Protein AF-A0AAW4YDG1-F1 (afdb_monomer)

Sequence (124 aa):
NIKTRDALYLFENNELTNIIGSYKKGVKDVKGRAAINDDNFTQFQIAQPFELAEGQTYNEHIKNEVAQMKEFYVGDYPKHIPMMPDKVFMEDIREAYDLEKIIHEEHKLPLGLDFEDVELVSLD

Mean predicted aligned error: 8.27 Å

Structure (mmCIF, N/CA/C/O backbone):
data_AF-A0AAW4YDG1-F1
#
_entry.id   AF-A0AAW4YDG1-F1
#
loop_
_ato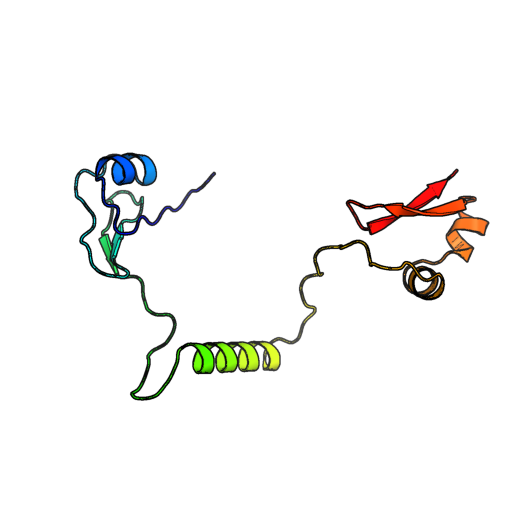m_site.group_PDB
_atom_site.id
_atom_site.type_symbol
_atom_site.label_atom_id
_atom_site.label_alt_id
_atom_site.label_comp_id
_atom_site.label_asym_id
_atom_site.label_entity_id
_atom_site.label_seq_id
_atom_site.pdbx_PDB_ins_code
_atom_site.Cartn_x
_atom_site.Cartn_y
_atom_site.Cartn_z
_atom_site.occupancy
_atom_site.B_iso_or_equiv
_atom_site.auth_seq_id
_atom_site.auth_comp_id
_atom_site.auth_asym_id
_atom_site.auth_atom_id
_atom_site.pdbx_PDB_model_num
ATOM 1 N N . ASN A 1 1 ? 1.717 15.993 -3.788 1.00 81.25 1 ASN A N 1
ATOM 2 C CA . ASN A 1 1 ? 3.008 16.333 -4.429 1.00 81.25 1 ASN A CA 1
ATOM 3 C C . ASN A 1 1 ? 3.780 15.032 -4.613 1.00 81.25 1 ASN A C 1
ATOM 5 O O . ASN A 1 1 ? 4.025 14.374 -3.612 1.00 81.25 1 ASN A O 1
ATOM 9 N N . ILE A 1 2 ? 4.071 14.614 -5.849 1.00 86.06 2 ILE A N 1
ATOM 10 C CA . ILE A 1 2 ? 4.773 13.350 -6.135 1.00 86.06 2 ILE A CA 1
ATOM 11 C C . ILE A 1 2 ? 6.210 13.686 -6.545 1.00 86.06 2 ILE A C 1
ATOM 13 O O . ILE A 1 2 ? 6.441 14.205 -7.644 1.00 86.06 2 ILE A O 1
ATOM 17 N N . LYS A 1 3 ? 7.152 13.420 -5.630 1.00 89.12 3 LYS A N 1
ATOM 18 C CA . LYS A 1 3 ? 8.579 13.733 -5.799 1.00 89.12 3 LYS A CA 1
ATOM 19 C C . LYS A 1 3 ? 9.270 12.764 -6.759 1.00 89.12 3 LYS A C 1
ATOM 21 O O . LYS A 1 3 ? 9.915 13.225 -7.694 1.00 89.12 3 LYS A O 1
ATOM 26 N N . THR A 1 4 ? 9.101 11.462 -6.543 1.00 90.25 4 THR A N 1
ATOM 27 C CA . THR A 1 4 ? 9.664 10.400 -7.389 1.00 90.25 4 THR A CA 1
ATOM 28 C C . THR A 1 4 ? 8.570 9.831 -8.278 1.00 90.25 4 THR A C 1
ATOM 30 O O . THR A 1 4 ? 7.498 9.482 -7.786 1.00 90.25 4 THR A O 1
ATOM 33 N N . ARG A 1 5 ? 8.822 9.777 -9.583 1.00 89.94 5 ARG A N 1
ATOM 34 C CA . ARG A 1 5 ? 7.881 9.338 -10.610 1.00 89.94 5 ARG A CA 1
ATOM 35 C C . ARG A 1 5 ? 8.591 8.338 -11.503 1.00 89.94 5 ARG A C 1
ATOM 37 O O . ARG A 1 5 ? 9.519 8.713 -12.216 1.00 89.94 5 ARG A O 1
ATOM 44 N N . ASP A 1 6 ? 8.087 7.115 -11.484 1.00 91.38 6 ASP A N 1
ATOM 45 C CA . ASP A 1 6 ? 8.530 6.038 -12.356 1.00 91.38 6 ASP A CA 1
ATOM 46 C C . ASP A 1 6 ? 7.449 5.802 -13.407 1.00 91.38 6 ASP A C 1
ATOM 48 O O . ASP A 1 6 ? 6.339 5.366 -13.098 1.00 91.38 6 ASP A O 1
ATOM 52 N N . ALA A 1 7 ? 7.758 6.129 -14.656 1.00 90.69 7 ALA A N 1
ATOM 53 C CA . ALA A 1 7 ? 6.854 5.925 -15.772 1.00 90.69 7 ALA A CA 1
ATOM 54 C C . ALA A 1 7 ? 7.209 4.627 -16.502 1.00 90.69 7 ALA A C 1
ATOM 56 O O . ALA A 1 7 ? 8.320 4.466 -17.011 1.00 90.69 7 ALA A O 1
ATOM 57 N N . LEU A 1 8 ? 6.249 3.704 -16.547 1.00 92.19 8 LEU A N 1
ATOM 58 C CA . LEU A 1 8 ? 6.310 2.494 -17.364 1.00 92.19 8 LEU A CA 1
ATOM 59 C C . LEU A 1 8 ? 6.098 2.830 -18.849 1.00 92.19 8 LEU A C 1
ATOM 61 O O . LEU A 1 8 ? 5.977 3.992 -19.240 1.00 92.19 8 LEU A O 1
ATOM 65 N N . TYR A 1 9 ? 6.060 1.798 -19.690 1.00 90.75 9 TYR A N 1
ATOM 66 C CA . TYR A 1 9 ? 5.668 1.952 -21.085 1.00 90.75 9 TYR A CA 1
ATOM 67 C C . TYR A 1 9 ? 4.283 2.610 -21.214 1.00 90.75 9 TYR A C 1
ATOM 69 O O . TYR A 1 9 ? 3.307 2.141 -20.628 1.00 90.75 9 TYR A O 1
ATOM 77 N N . LEU A 1 10 ? 4.225 3.683 -22.003 1.00 88.19 10 LEU A N 1
ATOM 78 C CA . LEU A 1 10 ? 3.014 4.399 -22.397 1.00 88.19 10 LEU A CA 1
ATOM 79 C C . LEU A 1 10 ? 2.943 4.403 -23.923 1.00 88.19 10 LEU A C 1
ATOM 81 O O . LEU A 1 10 ? 3.973 4.533 -24.590 1.00 88.19 10 LEU A O 1
ATOM 85 N N . PHE A 1 11 ? 1.736 4.274 -24.474 1.00 86.19 11 PHE A N 1
ATOM 86 C CA . PHE A 1 11 ? 1.537 4.267 -25.925 1.00 86.19 11 PHE A CA 1
ATOM 87 C C . PHE A 1 11 ? 1.883 5.621 -26.553 1.00 86.19 11 PHE A C 1
ATOM 89 O O . PHE A 1 11 ? 2.435 5.674 -27.653 1.00 86.19 11 PHE A O 1
ATOM 96 N N . GLU A 1 12 ? 1.605 6.714 -25.840 1.00 83.56 12 GLU A N 1
ATOM 97 C CA . GLU A 1 12 ? 1.882 8.068 -26.298 1.00 83.56 12 GLU A CA 1
ATOM 98 C C . GLU A 1 12 ? 3.101 8.667 -25.585 1.00 83.56 12 GLU A C 1
ATOM 100 O O . GLU A 1 12 ? 3.118 8.882 -24.374 1.00 83.56 12 GLU A O 1
ATOM 105 N N . ASN A 1 13 ? 4.131 9.029 -26.355 1.00 77.69 13 ASN A N 1
ATOM 106 C CA . ASN A 1 13 ? 5.347 9.635 -25.796 1.00 77.69 13 ASN A CA 1
ATOM 107 C C . ASN A 1 13 ? 5.097 11.007 -25.140 1.00 77.69 13 ASN A C 1
ATOM 109 O O . ASN A 1 13 ? 5.859 11.414 -24.267 1.00 77.69 13 ASN A O 1
ATOM 113 N N . ASN A 1 14 ? 4.039 11.720 -25.539 1.00 81.62 14 ASN A N 1
ATOM 114 C CA . ASN A 1 14 ? 3.685 13.006 -24.933 1.00 81.62 14 ASN A CA 1
ATOM 115 C C . ASN A 1 14 ? 3.208 12.845 -23.480 1.00 81.62 14 ASN A C 1
ATOM 117 O O . ASN A 1 14 ? 3.491 13.704 -22.646 1.00 81.62 14 ASN A O 1
ATOM 121 N N . GLU A 1 15 ? 2.534 11.738 -23.152 1.00 82.44 15 GLU A N 1
ATOM 122 C CA . GLU A 1 15 ? 2.115 11.438 -21.778 1.00 82.44 15 GLU A CA 1
ATOM 123 C C . GLU A 1 15 ? 3.327 11.218 -20.871 1.00 82.44 15 GLU A C 1
ATOM 125 O O . GLU A 1 15 ? 3.371 11.712 -19.744 1.00 82.44 15 GLU A O 1
ATOM 130 N N . LEU A 1 16 ? 4.359 10.555 -21.399 1.00 82.94 16 LEU A N 1
ATOM 131 C CA . LEU A 1 16 ? 5.622 10.355 -20.700 1.00 82.94 16 LEU A CA 1
ATOM 132 C C . LEU A 1 16 ? 6.277 11.699 -20.358 1.00 82.94 16 LEU A C 1
ATOM 134 O O . LEU A 1 16 ? 6.666 11.922 -19.212 1.00 82.94 16 LEU A O 1
ATOM 138 N N . THR A 1 17 ? 6.330 12.628 -21.317 1.00 82.94 17 THR A N 1
ATOM 139 C CA . THR A 1 17 ? 6.881 13.971 -21.087 1.00 82.94 17 THR A CA 1
ATOM 140 C C . THR A 1 17 ? 6.108 14.741 -20.004 1.00 82.94 17 THR A C 1
ATOM 142 O O . THR A 1 17 ? 6.707 15.432 -19.182 1.00 82.94 17 THR A O 1
ATOM 145 N N . ASN A 1 18 ? 4.784 14.584 -19.934 1.00 83.31 18 ASN A N 1
ATOM 146 C CA . ASN A 1 18 ? 3.973 15.220 -18.890 1.00 83.31 18 ASN A CA 1
ATOM 147 C C . ASN A 1 18 ? 4.264 14.665 -17.486 1.00 83.31 18 ASN A C 1
ATOM 149 O O . ASN A 1 18 ? 4.206 15.404 -16.502 1.00 83.31 18 ASN A O 1
ATOM 153 N N . ILE A 1 19 ? 4.574 13.371 -17.381 1.00 83.44 19 ILE A N 1
ATOM 154 C CA . ILE A 1 19 ? 4.789 12.701 -16.095 1.00 83.44 19 ILE A CA 1
ATOM 155 C C . ILE A 1 19 ? 6.200 12.955 -15.578 1.00 83.44 19 ILE A C 1
ATOM 157 O O . ILE A 1 19 ? 6.353 13.436 -14.455 1.00 83.44 19 ILE A O 1
ATOM 161 N N . ILE A 1 20 ? 7.230 12.638 -16.365 1.00 83.00 20 ILE A N 1
ATOM 162 C CA . ILE A 1 20 ? 8.617 12.704 -15.886 1.00 83.00 20 ILE A CA 1
ATOM 163 C C . ILE A 1 20 ? 9.287 14.046 -16.189 1.00 83.00 20 ILE A C 1
ATOM 165 O O . ILE A 1 20 ? 10.142 14.452 -15.413 1.00 83.00 20 ILE A O 1
ATOM 169 N N . GLY A 1 21 ? 8.855 14.796 -17.207 1.00 77.00 21 GLY A N 1
ATOM 170 C CA . GLY A 1 21 ? 9.450 16.078 -17.615 1.00 77.00 21 GLY A CA 1
ATOM 171 C C . GLY A 1 21 ? 9.939 16.033 -19.062 1.00 77.00 21 GLY A C 1
ATOM 172 O O . GLY A 1 21 ? 9.460 15.220 -19.837 1.00 77.00 21 GLY A O 1
ATOM 173 N N . SER A 1 22 ? 10.913 16.867 -19.447 1.00 70.62 22 SER A N 1
ATOM 174 C CA . SER A 1 22 ? 11.441 17.009 -20.827 1.00 70.62 22 SER A CA 1
ATOM 175 C C . SER A 1 22 ? 12.167 15.775 -21.404 1.00 70.62 22 SER A C 1
ATOM 177 O O . SER A 1 22 ? 13.124 15.894 -22.175 1.00 70.62 22 SER A O 1
ATOM 179 N N . TYR A 1 23 ? 11.722 14.576 -21.058 1.00 72.94 23 TYR A N 1
ATOM 180 C CA . TYR A 1 23 ? 12.172 13.329 -21.615 1.00 72.94 23 TYR A CA 1
ATOM 181 C C . TYR A 1 23 ? 11.565 13.098 -22.996 1.00 72.94 23 TYR A C 1
ATOM 183 O O . TYR A 1 23 ? 10.356 12.947 -23.152 1.00 72.94 23 TYR A O 1
ATOM 191 N N . LYS A 1 24 ? 12.429 13.087 -24.013 1.00 64.88 24 LYS A N 1
ATOM 192 C CA . LYS A 1 24 ? 12.042 12.927 -25.426 1.00 64.88 24 LYS A CA 1
ATOM 193 C C . LYS A 1 24 ? 12.139 11.491 -25.934 1.00 64.88 24 LYS A C 1
ATOM 195 O O . LYS A 1 24 ? 11.765 11.218 -27.071 1.00 64.88 24 LYS A O 1
ATOM 200 N N . LYS A 1 25 ? 12.720 10.586 -25.145 1.00 72.69 25 LYS A N 1
ATOM 201 C CA . LYS A 1 25 ? 12.885 9.183 -25.530 1.00 72.69 25 LYS A CA 1
ATOM 202 C C . LYS A 1 25 ? 11.692 8.402 -24.991 1.00 72.69 25 LYS A C 1
ATOM 204 O O . LYS A 1 25 ? 11.330 8.569 -23.841 1.00 72.69 25 LYS A O 1
ATOM 209 N N . GLY A 1 26 ? 11.074 7.558 -25.805 1.00 76.06 26 GLY A N 1
ATOM 210 C CA . GLY A 1 26 ? 10.065 6.634 -25.293 1.00 76.06 26 GLY A CA 1
ATOM 211 C C . GLY A 1 26 ? 10.684 5.607 -24.341 1.00 76.06 26 GLY A C 1
ATOM 212 O O . GLY A 1 26 ? 11.886 5.312 -24.400 1.00 76.06 26 GLY A O 1
ATOM 213 N N . VAL A 1 27 ? 9.849 5.031 -23.484 1.00 85.56 27 VAL A N 1
ATOM 214 C CA . VAL A 1 27 ? 10.163 3.778 -22.790 1.00 85.56 27 VAL A CA 1
ATOM 215 C C . VAL A 1 27 ? 9.943 2.633 -23.787 1.00 85.56 27 VAL A C 1
ATOM 217 O O . VAL A 1 27 ? 9.054 2.708 -24.632 1.00 85.56 27 VAL A O 1
ATOM 220 N N . LYS A 1 28 ? 10.774 1.586 -23.757 1.00 85.38 28 LYS A N 1
ATOM 221 C CA . LYS A 1 28 ? 10.556 0.407 -24.616 1.00 85.38 28 LYS A CA 1
ATOM 222 C C . LYS A 1 28 ? 9.368 -0.408 -24.107 1.00 85.38 28 LYS A C 1
ATOM 224 O O . LYS A 1 28 ? 9.220 -0.550 -22.896 1.00 85.38 28 LYS A O 1
ATOM 229 N N . ASP A 1 29 ? 8.615 -1.008 -25.026 1.00 91.00 29 ASP A N 1
ATOM 230 C CA . ASP A 1 29 ? 7.541 -1.957 -24.708 1.00 91.00 29 ASP A CA 1
ATOM 231 C C . ASP A 1 29 ? 8.122 -3.292 -24.215 1.00 91.00 29 ASP A C 1
ATOM 233 O O . ASP A 1 29 ? 8.277 -4.271 -24.944 1.00 91.00 29 ASP A O 1
ATOM 237 N N . VAL A 1 30 ? 8.570 -3.282 -22.963 1.00 93.25 30 VAL A N 1
ATOM 238 C CA . VAL A 1 30 ? 9.077 -4.440 -22.234 1.00 93.25 30 VAL A CA 1
ATOM 239 C C . VAL A 1 30 ? 8.483 -4.376 -20.837 1.00 93.25 30 VAL A C 1
ATOM 241 O O . VAL A 1 30 ? 8.602 -3.363 -20.146 1.00 93.25 30 VAL A O 1
ATOM 244 N N . LYS A 1 31 ? 7.864 -5.470 -20.390 1.00 91.31 31 LYS A N 1
ATOM 245 C CA . LYS A 1 31 ? 7.257 -5.550 -19.055 1.00 91.31 31 LYS A CA 1
ATOM 246 C C . LYS A 1 31 ? 8.288 -5.203 -17.976 1.00 91.31 31 LYS A C 1
ATOM 248 O O . LYS A 1 31 ? 9.373 -5.780 -17.947 1.00 91.31 31 LYS A O 1
ATOM 253 N N . GLY A 1 32 ? 7.951 -4.252 -17.106 1.00 91.88 32 GLY A N 1
ATOM 254 C CA . GLY A 1 32 ? 8.818 -3.776 -16.021 1.00 91.88 32 GLY A CA 1
ATOM 255 C C . GLY A 1 32 ? 9.918 -2.790 -16.437 1.00 91.88 32 GLY A C 1
ATOM 256 O O . GLY A 1 32 ? 10.702 -2.382 -15.586 1.00 91.88 32 GLY A O 1
ATOM 257 N N . ARG A 1 33 ? 10.001 -2.384 -17.711 1.00 94.19 33 ARG A N 1
ATOM 258 C CA . ARG A 1 33 ? 10.872 -1.283 -18.144 1.00 94.19 33 ARG A CA 1
ATOM 259 C C . ARG A 1 33 ? 10.245 0.047 -17.736 1.00 94.19 33 ARG A C 1
ATOM 261 O O . ARG A 1 33 ? 9.087 0.295 -18.063 1.00 94.19 33 ARG A O 1
ATOM 268 N N . ALA A 1 34 ? 11.019 0.900 -17.074 1.00 92.25 34 ALA A N 1
ATOM 269 C CA . ALA A 1 34 ? 10.560 2.202 -16.603 1.00 92.25 34 ALA A CA 1
ATOM 270 C C . ALA A 1 34 ? 11.610 3.300 -16.825 1.00 92.25 34 ALA A C 1
ATOM 272 O O . ALA A 1 34 ? 12.792 3.009 -17.032 1.00 92.25 34 ALA A O 1
ATOM 273 N N . ALA A 1 35 ? 11.170 4.556 -16.775 1.00 91.62 35 ALA A N 1
ATOM 274 C CA . ALA A 1 35 ? 12.012 5.745 -16.685 1.00 91.62 35 ALA A CA 1
ATOM 275 C C . ALA A 1 35 ? 11.675 6.529 -15.408 1.00 91.62 35 ALA A C 1
ATOM 277 O O . ALA A 1 35 ? 10.498 6.745 -15.123 1.00 91.62 35 ALA A O 1
ATOM 278 N N . ILE A 1 36 ? 12.697 6.953 -14.664 1.00 91.38 36 ILE A N 1
ATOM 279 C CA . ILE A 1 36 ? 12.558 7.744 -13.431 1.00 91.38 36 ILE A CA 1
ATOM 280 C C . ILE A 1 36 ? 12.785 9.234 -13.716 1.00 91.38 36 ILE A C 1
ATOM 282 O O . ILE A 1 36 ? 13.543 9.592 -14.616 1.00 91.38 36 ILE A O 1
ATOM 286 N N . ASN A 1 37 ? 12.142 10.121 -12.957 1.00 89.44 37 ASN A N 1
ATOM 287 C CA . ASN A 1 37 ? 12.309 11.578 -13.050 1.00 89.44 37 ASN A CA 1
ATOM 288 C C . ASN A 1 37 ? 13.551 12.123 -12.308 1.00 89.44 37 ASN A C 1
ATOM 290 O O . ASN A 1 37 ? 13.469 13.148 -11.626 1.00 89.44 37 ASN A O 1
ATOM 294 N N . ASP A 1 38 ? 14.685 11.433 -12.411 1.00 87.62 38 ASP A N 1
ATOM 295 C CA . ASP A 1 38 ? 15.974 11.932 -11.924 1.00 87.62 38 ASP A CA 1
ATOM 296 C C . ASP A 1 38 ? 16.594 12.949 -12.904 1.00 87.62 38 ASP A C 1
ATOM 298 O O . ASP A 1 38 ? 16.066 13.198 -13.990 1.00 87.62 38 ASP A O 1
ATOM 302 N N . ASP A 1 39 ? 17.739 13.533 -12.539 1.00 84.69 39 ASP A N 1
ATOM 303 C CA . ASP A 1 39 ? 18.413 14.562 -13.349 1.00 84.69 39 ASP A CA 1
ATOM 304 C C . ASP A 1 39 ? 18.772 14.087 -14.772 1.00 84.69 39 ASP A C 1
ATOM 306 O O . ASP A 1 39 ? 18.932 14.899 -15.685 1.00 84.69 39 ASP A O 1
ATOM 310 N N . ASN A 1 40 ? 18.891 12.769 -14.972 1.00 83.88 40 ASN A N 1
ATOM 311 C CA . ASN A 1 40 ? 19.320 12.151 -16.228 1.00 83.88 40 ASN A CA 1
ATOM 312 C C . ASN A 1 40 ? 18.197 11.432 -16.988 1.00 83.88 40 ASN A C 1
ATOM 314 O O . ASN A 1 40 ? 18.435 10.927 -18.090 1.00 83.88 40 ASN A O 1
ATOM 318 N N . PHE A 1 41 ? 16.992 11.373 -16.423 1.00 83.75 41 PHE A N 1
ATOM 319 C CA . PHE A 1 41 ? 15.885 10.545 -16.891 1.00 83.75 41 PHE A CA 1
ATOM 320 C C . PHE A 1 41 ? 16.294 9.091 -17.181 1.00 83.75 41 PHE A C 1
ATOM 322 O O . PHE A 1 41 ? 16.194 8.581 -18.310 1.00 83.75 41 PHE A O 1
ATOM 329 N N . THR A 1 42 ? 16.819 8.433 -16.153 1.00 89.25 42 THR A N 1
ATOM 330 C CA . THR A 1 42 ? 17.394 7.091 -16.236 1.00 89.25 42 THR A CA 1
ATOM 331 C C . THR A 1 42 ? 16.333 6.049 -16.609 1.00 89.25 42 THR A C 1
ATOM 333 O O . THR A 1 42 ? 15.284 5.956 -15.974 1.00 89.25 42 THR A O 1
ATOM 336 N N . GLN A 1 43 ? 16.614 5.214 -17.621 1.00 90.31 43 GLN A N 1
ATOM 337 C CA . GLN A 1 43 ? 15.804 4.022 -17.902 1.00 90.31 43 GLN A CA 1
ATOM 338 C C . GLN A 1 43 ? 16.341 2.822 -17.132 1.00 90.31 43 GLN A C 1
ATOM 340 O O . GLN A 1 43 ? 17.523 2.496 -17.231 1.00 90.31 43 GLN A O 1
ATOM 345 N N . PHE A 1 44 ? 15.461 2.096 -16.457 1.00 92.62 44 PHE A N 1
ATOM 346 C CA . PHE A 1 44 ? 15.826 0.932 -15.660 1.00 92.62 44 PHE A CA 1
ATOM 347 C C . PHE A 1 44 ? 14.795 -0.190 -15.805 1.00 92.62 44 PHE A C 1
ATOM 349 O O . PHE A 1 44 ? 13.749 -0.030 -16.434 1.00 92.62 44 PHE A O 1
ATOM 356 N N . GLN A 1 45 ? 15.139 -1.365 -15.290 1.00 94.94 45 GLN A N 1
ATOM 357 C CA . GLN A 1 45 ? 14.247 -2.516 -15.226 1.00 94.94 45 GLN A CA 1
ATOM 358 C C . GLN A 1 45 ? 13.862 -2.721 -13.763 1.00 94.94 45 GLN A C 1
ATOM 360 O O . GLN A 1 45 ? 14.746 -2.861 -12.920 1.00 94.94 45 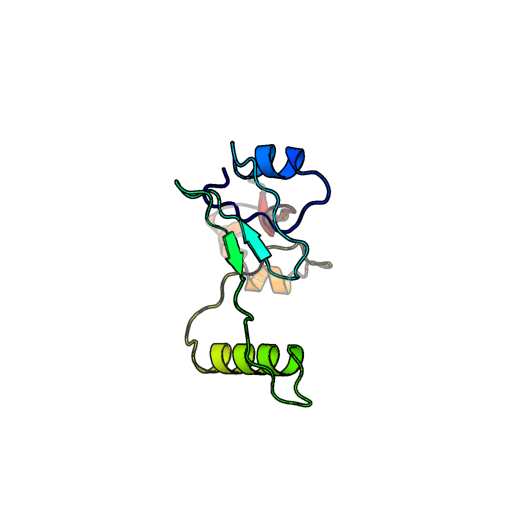GLN A O 1
ATOM 365 N N . ILE A 1 46 ? 12.564 -2.733 -13.470 1.00 94.88 46 ILE A N 1
ATOM 366 C CA . ILE A 1 46 ? 12.058 -2.982 -12.121 1.00 94.88 46 ILE A CA 1
ATOM 367 C C . ILE A 1 46 ? 12.424 -4.414 -11.719 1.00 94.88 46 ILE A C 1
ATOM 369 O O . ILE A 1 46 ? 12.188 -5.360 -12.478 1.00 94.88 46 ILE A O 1
ATOM 373 N N . ALA A 1 47 ? 13.020 -4.555 -10.533 1.00 92.81 47 ALA A N 1
ATOM 374 C CA . ALA A 1 47 ? 13.339 -5.849 -9.953 1.00 92.81 47 ALA A CA 1
ATOM 375 C C . ALA A 1 47 ? 12.053 -6.623 -9.643 1.00 92.81 47 ALA A C 1
ATOM 377 O O . ALA A 1 47 ? 11.053 -6.051 -9.205 1.00 92.81 47 ALA A O 1
ATOM 378 N N . GLN A 1 48 ? 12.077 -7.935 -9.864 1.00 91.12 48 GLN A N 1
ATOM 379 C CA . GLN A 1 48 ? 10.994 -8.785 -9.389 1.00 91.12 48 GLN A CA 1
ATOM 380 C C . GLN A 1 48 ? 11.101 -8.937 -7.865 1.00 91.12 48 GLN A C 1
ATOM 382 O O . GLN A 1 48 ? 12.216 -9.006 -7.350 1.00 91.12 48 GLN A O 1
ATOM 387 N N . PRO A 1 49 ? 9.969 -8.996 -7.142 1.00 91.25 49 PRO A N 1
ATOM 388 C CA . PRO A 1 49 ? 9.986 -9.106 -5.684 1.00 91.25 49 PRO A CA 1
ATOM 389 C C . PRO A 1 49 ? 10.545 -10.450 -5.195 1.00 91.25 49 PRO A C 1
ATOM 391 O O . PRO A 1 49 ? 11.081 -10.517 -4.097 1.00 91.25 49 PRO A O 1
ATOM 394 N N . PHE A 1 50 ? 10.444 -11.502 -6.015 1.00 92.75 50 PHE A N 1
ATOM 395 C CA . PHE A 1 50 ? 10.922 -12.848 -5.704 1.00 92.75 50 PHE A CA 1
ATOM 396 C C . PHE A 1 50 ? 11.547 -13.486 -6.942 1.00 92.75 50 PHE A C 1
ATOM 398 O O . PHE A 1 50 ? 11.071 -13.270 -8.062 1.00 92.75 50 PHE A O 1
ATOM 405 N N . GLU A 1 51 ? 12.570 -14.309 -6.726 1.00 88.38 51 GLU A N 1
ATOM 406 C CA . GLU A 1 51 ? 13.079 -15.237 -7.731 1.00 88.38 51 GLU A CA 1
ATOM 407 C C . GLU A 1 51 ? 12.167 -16.470 -7.768 1.00 88.38 51 GLU A C 1
ATOM 409 O O . GLU A 1 51 ? 11.927 -17.111 -6.745 1.00 88.38 51 GLU A O 1
ATOM 414 N N . LEU A 1 52 ? 11.614 -16.782 -8.941 1.00 86.88 52 LEU A N 1
ATOM 415 C CA . LEU A 1 52 ? 10.737 -17.937 -9.115 1.00 86.88 52 LEU A CA 1
ATOM 416 C C . LEU A 1 52 ? 11.519 -19.118 -9.682 1.00 86.88 52 LEU A C 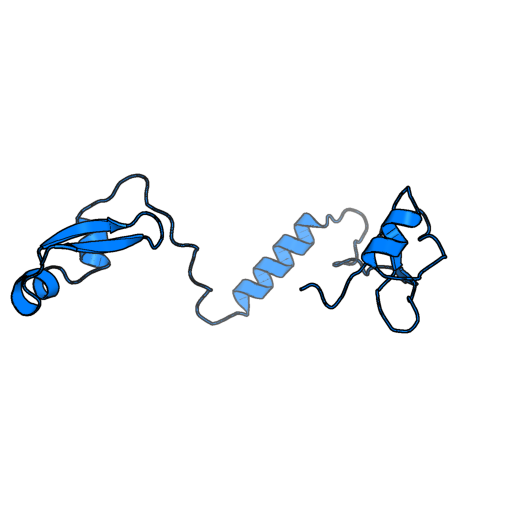1
ATOM 418 O O . LEU A 1 52 ? 12.025 -19.045 -10.803 1.00 86.88 52 LEU A O 1
ATOM 422 N N . ALA A 1 53 ? 11.554 -20.225 -8.940 1.00 86.06 53 ALA A N 1
ATOM 423 C CA . ALA A 1 53 ? 11.961 -21.513 -9.486 1.00 86.06 53 ALA A CA 1
ATOM 424 C C . ALA A 1 53 ? 10.819 -22.159 -10.295 1.00 86.06 53 ALA A C 1
ATOM 426 O O . ALA A 1 53 ? 9.651 -21.771 -10.195 1.00 86.06 53 ALA A O 1
ATOM 427 N N . GLU A 1 54 ? 11.149 -23.172 -11.097 1.00 83.44 54 GLU A N 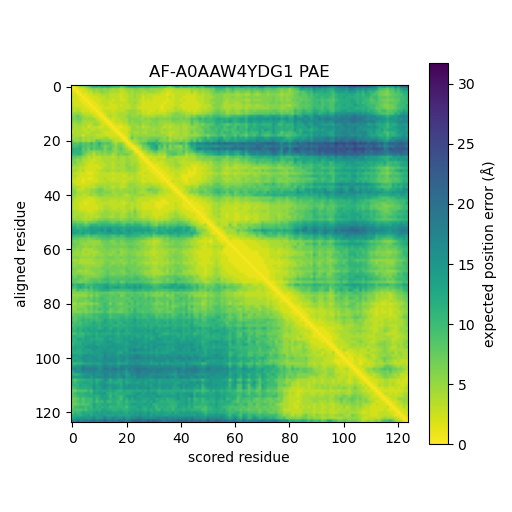1
ATOM 428 C CA . GLU A 1 54 ? 10.172 -23.894 -11.913 1.00 83.44 54 GLU A CA 1
ATOM 429 C C . GLU A 1 54 ? 9.063 -24.513 -11.040 1.00 83.44 54 GLU A C 1
ATOM 431 O O . GLU A 1 54 ? 9.333 -25.208 -10.061 1.00 83.44 54 GLU A O 1
ATOM 436 N N . GLY A 1 55 ? 7.802 -24.228 -11.378 1.00 85.69 55 GLY A N 1
ATOM 437 C CA . GLY A 1 55 ? 6.628 -24.713 -10.643 1.00 85.69 55 GLY A CA 1
ATOM 438 C C . GLY A 1 55 ? 6.222 -23.890 -9.414 1.00 85.69 55 GLY A C 1
ATOM 439 O O . GLY A 1 55 ? 5.179 -24.181 -8.836 1.00 85.69 55 GLY A O 1
ATOM 440 N N . GLN A 1 56 ? 6.981 -22.858 -9.032 1.00 88.44 56 GLN A N 1
ATOM 441 C CA . GLN A 1 56 ? 6.607 -21.957 -7.936 1.00 88.44 56 GLN A CA 1
ATOM 442 C C . GLN A 1 56 ? 5.757 -20.783 -8.420 1.00 88.44 56 GLN A C 1
ATOM 444 O O . GLN A 1 56 ? 5.905 -20.291 -9.541 1.00 88.44 56 GLN A O 1
ATOM 449 N N . THR A 1 57 ? 4.893 -20.285 -7.538 1.00 89.81 57 THR A N 1
ATOM 450 C CA . THR A 1 57 ? 4.051 -19.116 -7.806 1.00 89.81 57 THR A CA 1
ATOM 451 C C . THR A 1 57 ? 4.405 -17.936 -6.903 1.00 89.81 57 THR A C 1
ATOM 453 O O . THR A 1 57 ? 4.809 -18.101 -5.753 1.00 89.81 57 THR A O 1
ATOM 456 N N . TYR A 1 58 ? 4.178 -16.710 -7.386 1.00 91.38 58 TYR A N 1
ATOM 457 C CA . TYR A 1 58 ? 4.339 -15.508 -6.557 1.00 91.38 58 TYR A CA 1
ATOM 458 C C . TYR A 1 58 ? 3.459 -15.537 -5.301 1.00 91.38 58 TYR A C 1
ATOM 460 O O . TYR A 1 58 ? 3.878 -15.068 -4.250 1.00 91.38 58 TYR A O 1
ATOM 468 N N . ASN A 1 59 ? 2.258 -16.117 -5.383 1.00 91.56 59 ASN A N 1
ATOM 469 C CA . 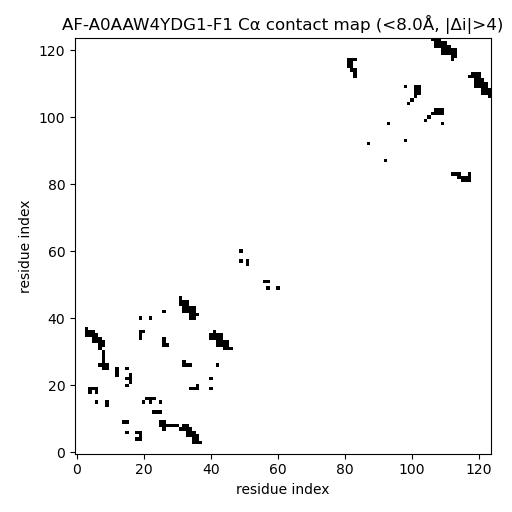ASN A 1 59 ? 1.336 -16.189 -4.248 1.00 91.56 59 ASN A CA 1
ATOM 470 C C . ASN A 1 59 ? 1.897 -17.012 -3.084 1.00 91.56 59 ASN A C 1
ATOM 472 O O . ASN A 1 59 ? 1.635 -16.681 -1.930 1.00 91.56 59 ASN A O 1
ATOM 476 N N . GLU A 1 60 ? 2.639 -18.081 -3.369 1.00 91.62 60 GLU A N 1
ATOM 477 C CA . GLU A 1 60 ? 3.270 -18.907 -2.335 1.00 91.62 60 GLU A CA 1
ATOM 478 C C . GLU A 1 60 ? 4.386 -18.139 -1.629 1.00 91.62 60 GLU A C 1
ATOM 480 O O . GLU A 1 60 ? 4.404 -18.094 -0.401 1.00 91.62 60 GLU A O 1
ATOM 485 N N . HIS A 1 61 ? 5.249 -17.464 -2.394 1.00 93.69 61 HIS A N 1
ATOM 486 C CA . HIS A 1 61 ? 6.323 -16.629 -1.848 1.00 93.69 61 HIS A CA 1
ATOM 487 C C . HIS A 1 61 ? 5.794 -15.455 -1.025 1.00 93.69 61 HIS A C 1
ATOM 489 O O . HIS A 1 61 ? 6.242 -15.252 0.097 1.00 93.69 61 HIS A O 1
ATOM 495 N N . ILE A 1 62 ? 4.773 -14.745 -1.519 1.00 94.12 62 ILE A N 1
ATOM 496 C CA . ILE A 1 62 ? 4.132 -13.646 -0.779 1.00 94.12 62 ILE A CA 1
ATOM 497 C C . ILE A 1 62 ? 3.558 -14.152 0.549 1.00 94.12 62 ILE A C 1
ATOM 499 O O . ILE A 1 62 ? 3.748 -13.520 1.585 1.00 94.12 62 ILE A O 1
ATOM 503 N N . LYS A 1 63 ? 2.863 -15.297 0.547 1.00 94.25 63 LYS A N 1
ATOM 504 C CA . LYS A 1 63 ? 2.308 -15.879 1.781 1.00 94.25 63 LYS A CA 1
ATOM 505 C C . LYS A 1 63 ? 3.400 -16.279 2.766 1.00 94.25 63 LYS A C 1
ATOM 507 O O . LYS A 1 63 ? 3.217 -16.086 3.965 1.00 94.25 63 LYS A O 1
ATOM 512 N N . ASN A 1 64 ? 4.497 -16.838 2.264 1.00 94.12 64 ASN A N 1
ATOM 513 C CA . ASN A 1 64 ? 5.632 -17.240 3.081 1.00 94.12 64 ASN A CA 1
ATOM 514 C C . ASN A 1 64 ? 6.310 -16.018 3.724 1.00 94.12 64 ASN A C 1
ATOM 516 O O . ASN A 1 64 ? 6.444 -15.979 4.943 1.00 94.12 64 ASN A O 1
ATOM 520 N N . GLU A 1 65 ? 6.612 -14.982 2.939 1.00 94.19 65 GLU A N 1
ATOM 521 C CA . GLU A 1 65 ? 7.199 -13.729 3.433 1.00 94.19 65 GLU A CA 1
ATOM 522 C C . GLU A 1 65 ? 6.311 -13.081 4.505 1.00 94.19 65 GLU A C 1
ATOM 524 O O . GLU A 1 65 ? 6.776 -12.748 5.590 1.00 94.19 65 GLU A O 1
ATOM 529 N N . VAL A 1 66 ? 4.997 -12.988 4.260 1.00 94.88 66 VAL A N 1
ATOM 530 C CA . VAL A 1 66 ? 4.046 -12.444 5.244 1.00 94.88 66 VAL A CA 1
ATOM 531 C C . VAL A 1 66 ? 4.023 -13.270 6.534 1.00 94.88 66 VAL A C 1
ATOM 533 O O . VAL A 1 66 ? 3.886 -12.698 7.616 1.00 94.88 66 VAL A O 1
ATOM 536 N N . ALA A 1 67 ? 4.138 -14.599 6.450 1.00 94.94 67 ALA A N 1
ATOM 537 C CA . ALA A 1 67 ? 4.194 -15.461 7.629 1.00 94.94 67 ALA A CA 1
ATOM 538 C C . ALA A 1 67 ? 5.476 -15.223 8.438 1.00 94.94 67 ALA A C 1
ATOM 540 O O . ALA A 1 67 ? 5.392 -15.035 9.650 1.00 94.94 67 ALA A O 1
ATOM 541 N N . GLN A 1 68 ? 6.628 -15.136 7.767 1.00 95.69 68 GLN A N 1
ATOM 542 C CA . GLN A 1 68 ? 7.903 -14.818 8.411 1.00 95.69 68 GLN A CA 1
ATOM 543 C C . GLN A 1 68 ? 7.866 -13.432 9.066 1.00 95.69 68 GLN A C 1
ATOM 545 O O . GLN A 1 68 ? 8.201 -13.293 10.239 1.00 95.69 68 GLN A O 1
ATOM 550 N N . MET A 1 69 ? 7.382 -12.406 8.357 1.00 95.25 69 MET A N 1
ATOM 551 C CA . MET A 1 69 ? 7.258 -11.052 8.908 1.00 95.25 69 MET A CA 1
ATOM 552 C C . MET A 1 69 ? 6.406 -11.027 10.183 1.00 95.25 69 MET A C 1
ATOM 554 O O . MET A 1 69 ? 6.757 -10.331 11.131 1.00 95.25 69 MET A O 1
ATOM 558 N N . LYS A 1 70 ? 5.312 -11.799 10.232 1.00 93.25 70 LYS A N 1
ATOM 559 C CA . LYS A 1 70 ? 4.459 -11.920 11.427 1.00 93.25 70 LYS A CA 1
ATOM 560 C C . LYS A 1 70 ? 5.132 -12.659 12.578 1.00 93.25 70 LYS A C 1
ATOM 562 O O . LYS A 1 70 ? 4.873 -12.325 13.726 1.00 93.25 70 LYS A O 1
ATOM 567 N N . GLU A 1 71 ? 5.950 -13.663 12.281 1.00 94.56 71 GLU A N 1
ATOM 568 C CA . GLU A 1 71 ? 6.685 -14.420 13.295 1.00 94.56 71 GLU A CA 1
ATOM 569 C C . GLU A 1 71 ? 7.778 -13.566 13.954 1.00 94.56 71 GLU A C 1
ATOM 571 O O . GLU A 1 71 ? 7.941 -13.600 15.172 1.00 94.56 71 GLU A O 1
ATOM 576 N N . PHE A 1 72 ? 8.498 -12.766 13.162 1.00 95.62 72 PHE A N 1
ATOM 577 C CA . PHE A 1 72 ? 9.605 -11.946 13.660 1.00 95.62 72 PHE A CA 1
ATOM 578 C C . PHE A 1 72 ? 9.177 -10.580 14.212 1.00 95.62 72 PHE A C 1
ATOM 580 O O . PHE A 1 72 ? 9.916 -9.987 15.003 1.00 95.62 72 PHE A O 1
ATOM 587 N N . TYR A 1 73 ? 8.019 -10.051 13.810 1.00 95.25 73 TYR A N 1
ATOM 588 C CA . TYR A 1 73 ? 7.540 -8.763 14.303 1.00 95.25 73 TYR A CA 1
ATOM 589 C C . TYR A 1 73 ? 6.875 -8.900 15.677 1.00 95.25 73 TYR A C 1
ATOM 591 O O . TYR A 1 73 ? 5.759 -9.399 15.803 1.00 95.25 73 TYR A O 1
ATOM 599 N N . VAL A 1 74 ? 7.556 -8.397 16.709 1.00 89.69 74 VAL A N 1
ATOM 600 C CA . VAL A 1 74 ? 7.037 -8.316 18.081 1.00 89.69 74 VAL A CA 1
ATOM 601 C C . VAL A 1 74 ? 6.728 -6.853 18.399 1.00 89.69 74 VAL A C 1
ATOM 603 O O . VAL A 1 74 ? 7.607 -6.092 18.802 1.00 89.69 74 VAL A O 1
ATOM 606 N N . GLY A 1 75 ? 5.482 -6.446 18.171 1.00 92.62 75 GLY A N 1
ATOM 607 C CA . GLY A 1 75 ? 4.995 -5.090 18.414 1.00 92.62 75 GLY A CA 1
ATOM 608 C C . GLY A 1 75 ? 3.506 -4.957 18.102 1.00 92.62 75 GLY A C 1
ATOM 609 O O . GLY A 1 75 ? 2.887 -5.891 17.587 1.00 92.62 75 GLY A O 1
ATOM 610 N N . ASP A 1 76 ? 2.941 -3.793 18.411 1.00 91.50 76 ASP A N 1
ATOM 611 C CA . ASP A 1 76 ? 1.548 -3.495 18.092 1.00 91.50 76 ASP A CA 1
ATOM 612 C C . ASP A 1 76 ? 1.382 -3.204 16.601 1.00 91.50 76 ASP A C 1
ATOM 614 O O . ASP A 1 76 ? 2.166 -2.477 15.984 1.00 91.50 76 ASP A O 1
ATOM 618 N N . TYR A 1 77 ? 0.324 -3.755 16.016 1.00 91.50 77 TYR A N 1
ATOM 619 C CA . TYR A 1 77 ? -0.040 -3.448 14.642 1.00 91.50 77 TYR A CA 1
ATOM 620 C C . TYR A 1 77 ? -0.602 -2.023 14.532 1.00 91.50 77 TYR A C 1
ATOM 622 O O . TYR A 1 77 ? -1.192 -1.506 15.486 1.00 91.50 77 TYR A O 1
ATOM 630 N N . PRO A 1 78 ? -0.478 -1.382 13.355 1.00 92.56 78 PRO A N 1
ATOM 631 C CA . PRO A 1 78 ? -1.203 -0.152 13.072 1.00 92.56 78 PRO A CA 1
ATOM 632 C C . PRO A 1 78 ? -2.700 -0.331 13.341 1.00 92.56 78 PRO A C 1
ATOM 634 O O . PRO A 1 78 ? -3.274 -1.372 13.013 1.00 92.56 78 PRO A O 1
ATOM 637 N N . LYS A 1 79 ? -3.332 0.698 13.914 1.00 89.31 79 LYS A N 1
ATOM 638 C CA . LYS A 1 79 ? -4.780 0.697 14.137 1.00 89.31 79 LYS A CA 1
ATOM 639 C C . LYS A 1 79 ? -5.513 0.501 12.810 1.00 89.31 79 LYS A C 1
ATOM 641 O O . LYS A 1 79 ? -5.115 1.049 11.780 1.00 89.31 79 LYS A O 1
ATOM 646 N N . HIS A 1 80 ? -6.592 -0.273 12.853 1.00 89.44 80 HIS A N 1
ATOM 647 C CA . HIS A 1 80 ? -7.504 -0.392 11.724 1.00 89.44 80 HIS A CA 1
ATOM 648 C C . HIS A 1 80 ? -8.143 0.964 11.412 1.00 89.44 80 HIS A C 1
ATOM 650 O O . HIS A 1 80 ? -8.271 1.816 12.291 1.00 89.44 80 HIS A O 1
ATOM 656 N N . ILE A 1 81 ? -8.546 1.150 10.153 1.00 89.25 81 ILE A N 1
ATOM 657 C CA . ILE A 1 81 ? -9.36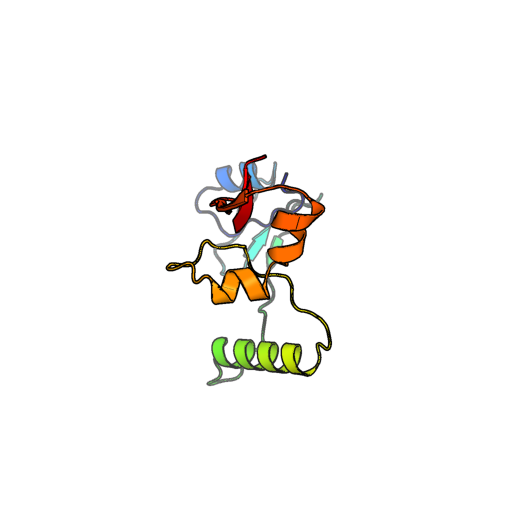7 2.299 9.770 1.00 89.25 81 ILE A CA 1
ATOM 658 C C . ILE A 1 81 ? -10.673 2.205 10.574 1.00 89.25 81 ILE A C 1
ATOM 660 O O . ILE A 1 81 ? -11.309 1.145 10.515 1.00 89.25 81 ILE A O 1
ATOM 664 N N . PRO A 1 82 ? -11.051 3.247 11.337 1.00 88.06 82 PRO A N 1
ATOM 665 C CA . PRO A 1 82 ? -12.303 3.244 12.077 1.00 88.06 82 PRO A CA 1
ATOM 666 C C . PRO A 1 82 ? -13.458 3.145 11.079 1.00 88.06 82 PRO A C 1
ATOM 668 O O . PRO A 1 82 ? -13.538 3.900 10.115 1.00 88.06 82 PRO A O 1
ATOM 671 N N . MET A 1 83 ? -14.311 2.145 11.275 1.00 89.94 83 MET A N 1
ATOM 672 C CA . MET A 1 83 ? -15.470 1.876 10.430 1.00 89.94 83 MET A CA 1
ATOM 673 C C . MET A 1 83 ? -16.678 1.700 11.335 1.00 89.94 83 MET A C 1
ATOM 675 O O . MET A 1 83 ? -16.607 0.951 12.311 1.00 89.94 83 MET A O 1
ATOM 679 N N . MET A 1 84 ? -17.777 2.382 11.009 1.00 89.81 84 MET A N 1
ATOM 680 C CA . MET A 1 84 ? -19.017 2.252 11.767 1.00 89.81 84 MET A CA 1
ATOM 681 C C . MET A 1 84 ? -19.491 0.791 11.704 1.00 89.81 84 MET A C 1
ATOM 683 O O . MET A 1 84 ? -19.656 0.263 10.599 1.00 89.81 84 MET A O 1
ATOM 687 N N . PRO A 1 85 ? -19.690 0.112 12.848 1.00 88.69 85 PRO A N 1
ATOM 688 C CA . PRO A 1 85 ? -20.144 -1.269 12.846 1.00 88.69 85 PRO A CA 1
ATOM 689 C C . PRO A 1 85 ? -21.588 -1.366 12.339 1.00 88.69 85 PRO A C 1
ATOM 691 O O . PRO A 1 85 ? -22.406 -0.476 12.569 1.00 88.69 85 PRO A O 1
ATOM 694 N N . ASP A 1 86 ? -21.929 -2.495 11.710 1.00 89.94 86 ASP A N 1
ATOM 695 C CA . ASP A 1 86 ? -23.283 -2.751 11.188 1.00 89.94 86 ASP A CA 1
ATOM 696 C C . ASP A 1 86 ? -24.365 -2.676 12.276 1.00 89.94 86 ASP A C 1
ATOM 698 O O . ASP A 1 86 ? -25.525 -2.351 12.014 1.00 89.94 86 ASP A O 1
ATOM 702 N N . LYS A 1 87 ? -23.996 -3.034 13.509 1.00 90.12 87 LYS A N 1
ATOM 703 C CA . LYS A 1 87 ? -24.848 -2.967 14.693 1.00 90.12 87 LYS A CA 1
ATOM 704 C C . LYS A 1 87 ? -24.014 -2.473 15.861 1.00 90.12 87 LYS A C 1
ATOM 706 O O . LYS A 1 87 ? -22.929 -2.990 16.098 1.00 90.12 87 LYS A O 1
ATOM 711 N N . VAL A 1 88 ? -24.556 -1.510 16.595 1.00 87.38 88 VAL A N 1
ATOM 712 C CA . VAL A 1 88 ? -23.946 -0.985 17.816 1.00 87.38 88 VAL A CA 1
ATOM 713 C C . VAL A 1 88 ? -24.601 -1.679 19.003 1.00 87.38 88 VAL A C 1
ATOM 715 O O . VAL A 1 88 ? -25.796 -1.486 19.246 1.00 87.38 88 VAL A O 1
ATOM 718 N N . PHE A 1 89 ? -23.840 -2.499 19.726 1.00 89.25 89 PHE A N 1
ATOM 719 C CA . PHE A 1 89 ? -24.303 -3.106 20.969 1.00 89.25 89 PHE A CA 1
ATOM 720 C C . PHE A 1 89 ? -23.809 -2.304 22.169 1.00 89.25 89 PHE A C 1
ATOM 722 O O . PHE A 1 89 ? -22.694 -1.791 22.192 1.00 89.25 89 PHE A O 1
ATOM 729 N N . MET A 1 90 ? -24.650 -2.205 23.200 1.00 85.31 90 MET A N 1
ATOM 730 C CA . MET A 1 90 ? -24.308 -1.461 24.416 1.00 85.31 90 MET A CA 1
ATOM 731 C C . MET A 1 90 ? -23.125 -2.085 25.174 1.00 85.31 90 MET A C 1
ATOM 733 O O . MET A 1 90 ? -22.430 -1.388 25.906 1.00 85.31 90 MET A O 1
ATOM 737 N N . GLU A 1 91 ? -22.912 -3.392 25.011 1.00 86.81 91 GLU A N 1
ATOM 738 C CA . GLU A 1 91 ? -21.784 -4.127 25.591 1.00 86.81 91 GLU A CA 1
ATOM 739 C C . GLU A 1 91 ? -20.458 -3.632 25.000 1.00 86.81 91 GLU A C 1
ATOM 741 O O . GLU A 1 91 ? -19.598 -3.192 25.758 1.00 86.81 91 GLU A O 1
ATOM 746 N N . ASP A 1 92 ? -20.359 -3.547 23.669 1.00 85.94 92 ASP A N 1
ATOM 747 C CA . ASP A 1 92 ? -19.171 -3.038 22.966 1.00 85.94 92 ASP A CA 1
ATOM 748 C C . ASP A 1 92 ? -18.834 -1.594 23.376 1.00 85.94 92 ASP A C 1
ATOM 750 O O . ASP A 1 92 ? -17.674 -1.238 23.581 1.00 85.94 92 ASP A O 1
ATOM 754 N N . ILE A 1 93 ? -19.860 -0.751 23.549 1.00 86.44 93 ILE A N 1
ATOM 755 C CA . ILE A 1 93 ? -19.683 0.641 23.983 1.00 86.44 93 ILE A CA 1
ATOM 756 C C . ILE A 1 93 ? -19.160 0.717 25.423 1.00 86.44 93 ILE A C 1
ATOM 758 O O . ILE A 1 93 ? -18.334 1.575 25.717 1.00 86.44 93 ILE A O 1
ATOM 762 N N . ARG A 1 94 ? -19.616 -0.168 26.318 1.00 85.88 94 ARG A N 1
ATOM 763 C CA . ARG A 1 94 ? -19.147 -0.226 27.714 1.00 85.88 94 ARG A CA 1
ATOM 764 C C . ARG A 1 94 ? -17.736 -0.790 27.846 1.00 85.88 94 ARG A C 1
ATOM 766 O O . ARG A 1 94 ? -17.045 -0.439 28.795 1.00 85.88 94 ARG A O 1
ATOM 773 N N . GLU A 1 95 ? -17.318 -1.664 26.934 1.00 86.19 95 GLU A N 1
ATOM 774 C CA . GLU A 1 95 ? -15.933 -2.141 26.881 1.00 86.19 95 GLU A CA 1
ATOM 775 C C . GLU A 1 95 ? -14.985 -1.063 26.343 1.00 86.19 95 GLU A C 1
ATOM 777 O O . GLU A 1 95 ? -13.864 -0.925 26.835 1.00 86.19 95 GLU A O 1
ATOM 782 N N . ALA A 1 96 ? -15.433 -0.281 25.357 1.00 84.75 96 ALA A N 1
ATOM 783 C CA . ALA A 1 96 ? -14.626 0.765 24.735 1.00 84.75 96 ALA A CA 1
ATOM 784 C C . ALA A 1 96 ? -14.583 2.081 25.537 1.00 84.75 96 ALA A C 1
ATOM 786 O O . ALA A 1 96 ? -13.566 2.777 25.507 1.00 84.75 96 ALA A O 1
ATOM 787 N N . TYR A 1 97 ? -15.661 2.429 26.248 1.00 85.81 97 TYR A N 1
ATOM 788 C CA . TYR A 1 97 ? -15.819 3.708 26.943 1.00 85.81 97 TYR A CA 1
ATOM 789 C C . TYR A 1 97 ? -16.340 3.532 28.373 1.00 85.81 97 TYR A C 1
ATOM 791 O O . TYR A 1 97 ? -17.270 2.770 28.636 1.00 85.81 97 TYR A O 1
ATOM 799 N N . ASP A 1 98 ? -15.801 4.329 29.296 1.00 87.25 98 ASP A N 1
ATOM 800 C CA . ASP A 1 98 ? -16.289 4.402 30.674 1.00 87.25 98 ASP A CA 1
ATOM 801 C C . ASP A 1 98 ? -17.521 5.319 30.766 1.00 87.25 98 ASP A C 1
ATOM 803 O O . ASP A 1 98 ? -17.427 6.531 30.971 1.00 87.25 98 ASP A O 1
ATOM 807 N N . LEU A 1 99 ? -18.700 4.729 30.563 1.00 85.31 99 LEU A N 1
ATOM 808 C CA . LEU A 1 99 ? -19.967 5.463 30.550 1.00 85.31 99 LEU A CA 1
ATOM 809 C C . LEU A 1 99 ? -20.361 6.021 31.920 1.00 85.31 99 LEU A C 1
ATOM 811 O O . LEU A 1 99 ? -21.012 7.063 31.976 1.00 85.31 99 LEU A O 1
ATOM 815 N N . GLU A 1 100 ? -19.997 5.346 33.015 1.00 84.50 100 GLU A N 1
ATOM 816 C CA . GLU A 1 100 ? -20.310 5.834 34.363 1.00 84.50 100 GLU A CA 1
ATOM 817 C C . GLU A 1 100 ? -19.567 7.136 34.630 1.00 84.50 100 GLU A C 1
ATOM 819 O O . GLU A 1 100 ? -20.168 8.106 35.094 1.00 84.50 100 GLU A O 1
ATOM 824 N N . LYS A 1 101 ? -18.292 7.194 34.242 1.00 86.62 101 LYS A N 1
ATOM 825 C CA . LYS A 1 101 ? -17.502 8.415 34.333 1.00 86.62 101 LYS A CA 1
ATOM 826 C C . LYS A 1 101 ? -18.096 9.558 33.504 1.00 86.62 101 LYS A C 1
ATOM 828 O O . LYS A 1 101 ? -18.257 10.667 34.010 1.00 86.62 101 LYS A O 1
ATOM 833 N N . ILE A 1 102 ? -18.471 9.289 32.255 1.00 85.81 102 ILE A N 1
ATOM 834 C CA . ILE A 1 102 ? -19.019 10.310 31.343 1.00 85.81 102 ILE A CA 1
ATOM 835 C C . ILE A 1 102 ? -20.338 10.887 31.882 1.00 85.81 102 ILE A C 1
ATOM 837 O O . ILE A 1 102 ? -20.548 12.100 31.866 1.00 85.81 102 ILE A O 1
ATOM 841 N N . ILE A 1 103 ? -21.212 10.033 32.414 1.00 87.50 103 ILE A N 1
ATOM 842 C CA . ILE A 1 103 ? -22.524 10.459 32.913 1.00 87.50 103 ILE A CA 1
ATOM 843 C C . ILE A 1 103 ? -22.407 11.147 34.277 1.00 87.50 103 ILE A C 1
ATOM 845 O O . ILE A 1 103 ? -23.047 12.173 34.501 1.00 87.50 103 ILE A O 1
ATOM 849 N N . HIS A 1 104 ? -21.628 10.588 35.206 1.00 87.19 104 HIS A N 1
ATOM 850 C CA . HIS A 1 104 ? -21.612 11.044 36.598 1.00 87.19 104 HIS A CA 1
ATOM 851 C C . HIS A 1 104 ? -20.565 12.121 36.888 1.00 87.19 104 HIS A C 1
ATOM 853 O O . HIS A 1 104 ? -20.822 12.996 37.715 1.00 87.19 104 HIS A O 1
ATOM 859 N N . GLU A 1 105 ? -19.399 12.077 36.240 1.00 88.25 105 GLU A N 1
ATOM 860 C CA . GLU A 1 105 ? -18.344 13.076 36.446 1.00 88.25 105 GLU A CA 1
ATOM 861 C C . GLU A 1 105 ? -18.464 14.209 35.428 1.00 88.25 105 GLU A C 1
ATOM 863 O O . GLU A 1 105 ? -18.496 15.384 35.802 1.00 88.25 105 GLU A O 1
ATOM 868 N N . GLU A 1 106 ? -18.587 13.871 34.143 1.00 86.56 106 GLU A N 1
ATOM 869 C CA . GLU A 1 106 ? -18.624 14.871 33.068 1.00 86.56 106 GLU A CA 1
ATOM 870 C C . GLU A 1 106 ? -20.021 15.458 32.834 1.00 86.56 106 GLU A C 1
ATOM 872 O O . GLU A 1 106 ? -20.133 16.484 32.169 1.00 86.56 106 GLU A O 1
ATOM 877 N N . HIS A 1 107 ? -21.063 14.867 33.435 1.00 86.62 107 HIS A N 1
ATOM 878 C CA . HIS A 1 107 ? -22.467 15.274 33.297 1.00 86.62 107 HIS A CA 1
ATOM 879 C C . HIS A 1 107 ? -22.977 15.255 31.847 1.00 86.62 107 HIS A C 1
ATOM 881 O O . HIS A 1 107 ? -23.933 15.956 31.529 1.00 86.62 107 HIS A O 1
ATOM 887 N N . LYS A 1 108 ? -22.378 14.429 30.980 1.00 89.25 108 LYS A N 1
ATOM 888 C CA . LYS A 1 108 ? -22.758 14.322 29.567 1.00 89.25 108 LYS A CA 1
ATOM 889 C C . LYS A 1 108 ? -23.576 13.070 29.303 1.00 89.25 108 LYS A C 1
ATOM 891 O O . LYS A 1 108 ? -23.285 11.995 29.828 1.00 89.25 108 LYS A O 1
ATOM 896 N N . LEU A 1 109 ? -24.580 13.185 28.440 1.00 88.12 109 LEU A N 1
ATOM 897 C CA . LEU A 1 109 ? -25.405 12.059 28.018 1.00 88.12 109 LEU A CA 1
ATOM 898 C C . LEU A 1 109 ? -24.861 11.461 26.707 1.00 88.12 109 LEU A C 1
ATOM 900 O O . LEU A 1 109 ? -25.013 12.088 25.657 1.00 88.12 109 LEU A O 1
ATOM 904 N N . PRO A 1 110 ? -24.253 10.261 26.716 1.00 88.25 110 PRO A N 1
ATOM 905 C CA . PRO A 1 110 ? -23.797 9.604 25.494 1.00 88.25 110 PRO A CA 1
ATOM 906 C C . PRO A 1 110 ? -24.991 9.205 24.614 1.00 88.25 110 PRO A C 1
ATOM 908 O O . PRO A 1 110 ? -25.914 8.534 25.078 1.00 88.25 110 PRO A O 1
ATOM 911 N N . LEU A 1 111 ? -24.975 9.622 23.346 1.00 88.38 111 LEU A N 1
ATOM 912 C CA . LEU A 1 111 ? -26.069 9.403 22.392 1.00 88.38 111 LEU A CA 1
ATOM 913 C C . LEU A 1 111 ? -25.777 8.263 21.412 1.00 88.38 111 LEU A C 1
ATOM 915 O O . LEU A 1 111 ? -26.675 7.494 21.074 1.00 88.38 111 LEU A O 1
ATOM 919 N N . GLY A 1 112 ? -24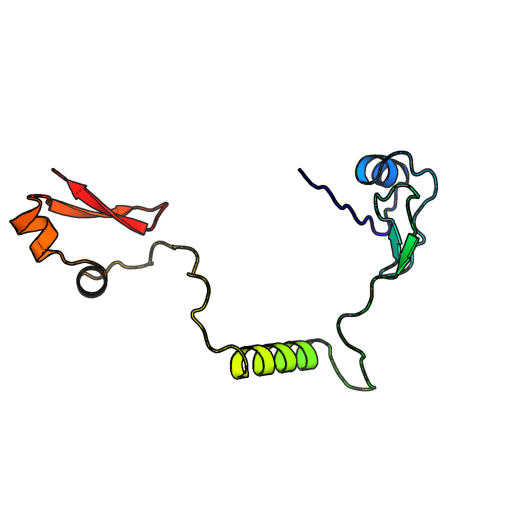.535 8.159 20.941 1.00 88.12 112 GLY A N 1
ATOM 920 C CA . GLY A 1 112 ? -24.146 7.190 19.919 1.00 88.12 112 GLY A CA 1
ATOM 921 C C . GLY A 1 112 ? -22.738 7.437 19.393 1.00 88.12 112 GLY A C 1
ATOM 922 O O . GLY A 1 112 ? -22.006 8.244 19.954 1.00 88.12 112 GLY A O 1
ATOM 923 N N . LEU A 1 113 ? -22.367 6.734 18.325 1.00 90.38 113 LEU A N 1
ATOM 924 C CA . LEU A 1 113 ? -21.083 6.913 17.646 1.00 90.38 113 LEU A CA 1
ATOM 925 C C . LEU A 1 113 ? -21.238 7.842 16.441 1.00 90.38 113 LEU A C 1
ATOM 927 O O . LEU A 1 113 ? -22.272 7.821 15.768 1.00 90.38 113 LEU A O 1
ATOM 931 N N . ASP A 1 114 ? -20.202 8.624 16.168 1.00 90.19 114 ASP A N 1
ATOM 932 C CA . ASP A 1 114 ? -20.073 9.381 14.929 1.00 90.19 114 ASP A CA 1
ATOM 933 C C . ASP A 1 114 ? -19.768 8.467 13.726 1.00 90.19 114 ASP A C 1
ATOM 935 O O . ASP A 1 114 ? -19.237 7.369 13.876 1.00 90.19 114 ASP A O 1
ATOM 939 N N . PHE A 1 115 ? -20.108 8.908 12.514 1.00 86.81 115 PHE A N 1
ATOM 940 C CA . PHE A 1 115 ? -19.865 8.135 11.293 1.00 86.81 115 PHE A CA 1
ATOM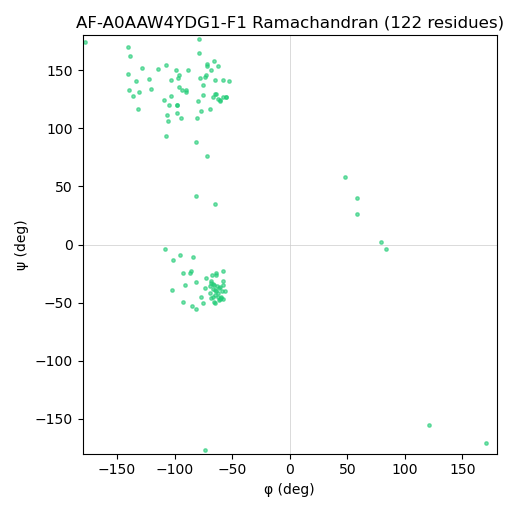 941 C C . PHE A 1 115 ? -18.476 8.343 10.685 1.00 86.81 115 PHE A C 1
ATOM 943 O O . PHE A 1 115 ? -18.034 7.467 9.939 1.00 86.81 115 PHE A O 1
ATOM 950 N N . GLU A 1 116 ? -17.813 9.474 10.938 1.00 84.94 116 GLU A N 1
ATOM 951 C CA . GLU A 1 116 ? -16.507 9.778 10.346 1.00 84.94 116 GLU A CA 1
ATOM 952 C C . GLU A 1 116 ? -15.386 9.158 11.179 1.00 84.94 116 GLU A C 1
ATOM 954 O O . GLU A 1 116 ? -14.582 8.385 10.654 1.00 84.94 116 GLU A O 1
ATOM 959 N N . ASP A 1 117 ? -15.390 9.435 12.483 1.00 86.75 117 ASP A N 1
ATOM 960 C CA . ASP A 1 117 ? -14.320 9.001 13.387 1.00 86.75 117 ASP A CA 1
ATOM 961 C C . ASP A 1 117 ? -14.691 7.761 14.218 1.00 86.75 117 ASP A C 1
ATOM 963 O O . ASP A 1 117 ? -13.816 7.104 14.785 1.00 86.75 117 ASP A O 1
ATOM 967 N N . VAL A 1 118 ? -15.979 7.384 14.249 1.00 88.38 118 VAL A N 1
ATOM 968 C CA . VAL A 1 118 ? -16.497 6.259 15.058 1.00 88.38 118 VAL A CA 1
ATOM 969 C C . VAL A 1 118 ? -16.194 6.459 16.544 1.00 88.38 118 VAL A C 1
ATOM 971 O O . VAL A 1 118 ? -15.858 5.534 17.280 1.00 88.38 118 VAL A O 1
ATOM 974 N N . GLU A 1 119 ? -16.333 7.706 16.990 1.00 88.88 119 GLU A N 1
ATOM 975 C CA . GLU A 1 119 ? -16.148 8.116 18.378 1.00 88.88 119 GLU A CA 1
ATOM 976 C C . GLU A 1 119 ? -17.483 8.443 19.051 1.00 88.88 119 GLU A C 1
ATOM 978 O O . GLU A 1 119 ? -18.468 8.792 18.401 1.00 88.88 119 GLU A O 1
ATOM 983 N N . LEU A 1 120 ? -17.527 8.318 20.377 1.00 88.25 120 LEU A N 1
ATOM 984 C CA . LEU A 1 120 ? -18.734 8.546 21.163 1.00 88.25 120 LEU A CA 1
ATOM 985 C C . LEU A 1 120 ? -19.132 10.031 21.177 1.00 88.25 120 LEU A C 1
ATOM 987 O O . LEU A 1 120 ? -18.443 10.876 21.747 1.00 88.25 120 LEU A O 1
ATOM 991 N N . VAL A 1 121 ? -20.303 10.331 20.622 1.00 89.94 121 VAL A N 1
ATOM 992 C CA . VAL A 1 121 ? -20.940 11.646 20.675 1.00 89.94 121 VAL A CA 1
ATOM 993 C C . VAL A 1 121 ? -21.843 11.723 21.900 1.00 89.94 121 VAL A C 1
ATOM 995 O O . VAL A 1 121 ? -22.659 10.833 22.162 1.00 89.94 121 VAL A O 1
ATOM 998 N N . SER A 1 122 ? -21.716 12.818 22.644 1.00 90.38 122 SER A N 1
ATOM 999 C CA . SER A 1 122 ? -22.485 13.081 23.856 1.00 90.38 122 SER A CA 1
ATOM 1000 C C . SER A 1 122 ? -23.148 14.458 23.815 1.00 90.38 122 SER A C 1
ATOM 1002 O O . SER A 1 122 ? -22.681 15.364 23.126 1.00 90.38 122 SER A O 1
ATOM 1004 N N . LEU A 1 123 ? -24.278 14.580 24.510 1.00 88.19 123 LEU A N 1
ATOM 1005 C CA . LEU A 1 123 ? -24.993 15.833 24.734 1.00 88.19 123 LEU A CA 1
ATOM 1006 C C . LEU A 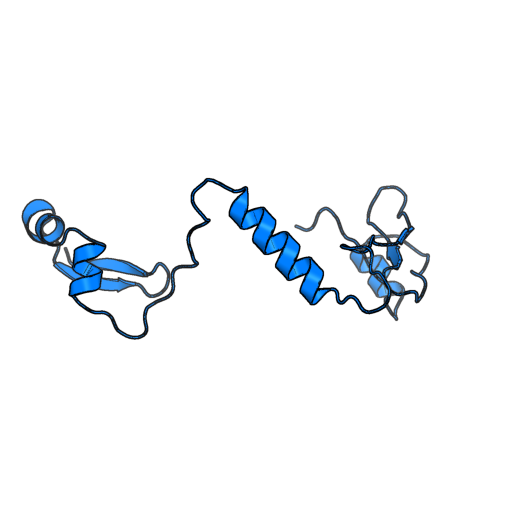1 123 ? -24.591 16.402 26.098 1.00 88.19 123 LEU A C 1
ATOM 1008 O O . LEU A 1 123 ? -24.558 15.646 27.070 1.00 88.19 123 LEU A O 1
ATOM 1012 N N . ASP A 1 124 ? -24.324 17.705 26.150 1.00 82.56 124 ASP A N 1
ATOM 1013 C CA . ASP A 1 124 ? -24.101 18.452 27.397 1.00 82.56 124 ASP A CA 1
ATOM 1014 C C . ASP A 1 124 ? -25.406 18.707 28.178 1.00 82.56 124 ASP A C 1
ATOM 1016 O O . ASP A 1 124 ? -26.467 18.922 27.537 1.00 82.56 124 ASP A O 1
#

Foldseek 3Di:
DDPKFKAAADPDVVVVCVGQNPDPDGFDPDPQWIFINDPVRDIDGDDDPDDDDPPDDPVVVVVVVVVVCVVPDDDDDPDDQDAADPDDDPVVVVVVDVVCCCCPVVVWAFDAADGRRRDTDTHD

Secondary structure (DSSP, 8-state):
-----EEE--S-HHHHHHHHSS--SPPPSSTTEEEE-STT--EEEPPPSSPPPTT--HHHHHHHHHHHHHHH--SPPPPPPP---SS--HHHHHHHS-HHHHHHTS--EEEEE-SSS--EEEE-

Solvent-accessible surface area (backbone atoms only — not comparable to full-atom values): 8005 Å² total; per-residue (Å²): 138,82,84,80,41,75,44,55,57,60,95,51,56,68,60,50,25,72,70,54,35,98,55,85,71,71,56,60,94,46,94,54,28,29,32,36,48,54,101,78,52,51,73,47,68,63,79,72,97,66,90,76,58,93,94,60,54,71,68,58,54,54,53,49,52,53,50,51,52,58,73,72,56,85,74,85,74,82,80,74,84,66,65,66,66,98,69,88,52,73,64,61,50,56,75,76,37,69,58,66,52,38,42,72,73,69,57,27,48,77,76,48,66,39,77,77,71,51,44,84,40,61,46,120

InterPro domains:
  IPR027417 P-loop containing nucleoside triphosphate hydrolase [G3DSA:3.40.50.300] (1-86)

pLDDT: mean 88.07, std 5.12, range [64.88, 95.69]

Nearest PDB structures (foldseek):
  4lya-assembly1_A  TM=7.614E-01  e=3.202E-03  Geobacillus thermodenitrificans NG80-2

Radius of gyration: 25.94 Å; Cα contacts (8 Å, |Δi|>4): 127; chains: 1; bounding box: 45×43×63 Å

Organism: Staphylococcus aureus (NCBI:txid1280)